Protein AF-A0A0K9XUJ5-F1 (afdb_monomer_lite)

Sequence (162 aa):
MYGLLGAYISYYYSEFWNKRKKIAFFIAVFLFVLYYVIDIKESFFVRNFVFTLTSVTILLFLPFLGSLKKNSSIFFKPITYLSLISYSLYLVNSILIKYIEEFINWDKIMAVAKINYSLNIKWTFALLFNFFLSWLLSIVVSILIYKYFEIPTTNYIRKKIV

pLDDT: mean 85.03, std 11.27, range [55.0, 97.69]

Foldseek 3Di:
DLVVVLVVCCVPVVVVLQVCLVVLLVVLVVLVVVLVVDPCDDDPVSVVVSVVSNSSSVSSNCSNVVPPDPDVDPVVVVVVLCVLLVVLLVVQLVVLVVVVVVVDPVVVVVVVCVVCVPPDVVVVVVVVVVVVVSNVVSSVRSVVCSVPPVVVVVVVVVVVVD

Radius of gyration: 21.24 Å; chains: 1; bounding box: 48×39×53 Å

Secondary structure (DSSP, 8-state):
-HHHHHHHHHHH-HHHHHHTHHHHHHHHHHHHHHHHHS---S-HHHHHHHHHHHHHHHHHHHHHHTTS---S-TTHHHHHHHHHHHHHHHHHHHHHHHHHHHHS-HHHHHHHHHH--S--HHHHHHHHHHHHHHHHHHHHHHHHHIIIIIHHHHHHHHHHH-

Structure (mmCIF, N/CA/C/O backbone):
data_AF-A0A0K9XUJ5-F1
#
_entry.id   AF-A0A0K9XUJ5-F1
#
loop_
_atom_site.group_PDB
_atom_site.id
_atom_site.type_symbol
_atom_site.label_atom_id
_atom_site.label_alt_id
_atom_site.label_comp_id
_atom_site.label_asym_id
_atom_site.label_entity_id
_atom_site.label_seq_id
_atom_site.pdbx_PDB_ins_code
_atom_site.Cartn_x
_atom_site.Cartn_y
_atom_site.Cartn_z
_atom_site.occupancy
_atom_site.B_iso_or_equiv
_atom_site.auth_seq_id
_atom_site.auth_comp_id
_atom_site.auth_asym_id
_atom_site.auth_atom_id
_atom_site.pdbx_PDB_model_num
ATOM 1 N N . MET A 1 1 ? 3.904 -6.087 11.749 1.00 61.88 1 MET A N 1
ATOM 2 C CA . MET A 1 1 ? 3.444 -6.136 13.162 1.00 61.88 1 MET A CA 1
ATOM 3 C C . MET A 1 1 ? 2.791 -4.838 13.636 1.00 61.88 1 MET A C 1
ATOM 5 O O . MET A 1 1 ? 1.819 -4.911 14.374 1.00 61.88 1 MET A O 1
ATOM 9 N N . TYR A 1 2 ? 3.239 -3.664 13.179 1.00 84.12 2 TYR A N 1
ATOM 10 C CA . TYR A 1 2 ? 2.649 -2.379 13.584 1.00 84.12 2 TYR A CA 1
ATOM 11 C C . TYR A 1 2 ? 1.152 -2.224 13.265 1.00 84.12 2 TYR A C 1
ATOM 13 O O . TYR A 1 2 ? 0.464 -1.511 13.979 1.00 84.12 2 TYR A O 1
ATOM 21 N N . GLY A 1 3 ? 0.611 -2.942 12.272 1.00 84.81 3 GLY A N 1
ATOM 22 C CA . GLY A 1 3 ? -0.835 -2.958 12.006 1.00 84.81 3 GLY A CA 1
ATOM 23 C C . GLY A 1 3 ? -1.683 -3.482 13.176 1.00 84.81 3 GLY A C 1
ATOM 24 O O . GLY A 1 3 ? -2.708 -2.884 13.486 1.00 84.81 3 GLY A O 1
ATOM 25 N N . LEU A 1 4 ? -1.234 -4.535 13.876 1.00 88.94 4 LEU A N 1
ATOM 26 C CA . LEU A 1 4 ? -1.924 -5.059 15.067 1.00 88.94 4 LEU A CA 1
ATOM 27 C C . LEU A 1 4 ? -1.902 -4.030 16.203 1.00 88.94 4 LEU A C 1
ATOM 29 O O . LEU A 1 4 ? -2.915 -3.794 16.854 1.00 88.94 4 LEU A O 1
ATOM 33 N N . LEU A 1 5 ? -0.752 -3.380 16.396 1.00 92.06 5 LEU A N 1
ATOM 34 C CA . LEU A 1 5 ? -0.594 -2.298 17.363 1.00 92.06 5 LEU A CA 1
ATOM 35 C C . LEU A 1 5 ? -1.514 -1.117 17.022 1.00 92.06 5 LEU A C 1
ATOM 37 O O . LEU A 1 5 ? -2.181 -0.587 17.903 1.00 92.06 5 LEU A O 1
ATOM 41 N N . GLY A 1 6 ? -1.612 -0.739 15.747 1.00 92.12 6 GLY A N 1
ATOM 42 C CA . GLY A 1 6 ? -2.549 0.284 15.285 1.00 92.12 6 GLY A CA 1
ATOM 43 C C . GLY A 1 6 ? -4.003 -0.086 15.566 1.00 92.12 6 GLY A C 1
ATOM 44 O O . GLY A 1 6 ? -4.742 0.736 16.100 1.00 92.12 6 GLY A O 1
ATOM 45 N N . ALA A 1 7 ? -4.396 -1.333 15.287 1.00 91.25 7 ALA A N 1
ATOM 46 C CA . ALA A 1 7 ? -5.731 -1.836 15.600 1.00 91.25 7 ALA A CA 1
ATOM 47 C C . ALA A 1 7 ? -6.019 -1.768 17.110 1.00 91.25 7 ALA A C 1
ATOM 49 O O . ALA A 1 7 ? -7.043 -1.215 17.508 1.00 91.25 7 ALA A O 1
ATOM 50 N N . TYR A 1 8 ? -5.081 -2.228 17.942 1.00 94.38 8 TYR A N 1
ATOM 51 C CA . TYR A 1 8 ? -5.170 -2.155 19.401 1.00 94.38 8 TYR A CA 1
ATOM 52 C C . TYR A 1 8 ? -5.359 -0.713 19.894 1.00 94.38 8 TYR A C 1
ATOM 54 O O . TYR A 1 8 ? -6.308 -0.432 20.626 1.00 94.38 8 TYR A O 1
ATOM 62 N N . ILE A 1 9 ? -4.516 0.227 19.447 1.00 94.44 9 ILE A N 1
ATOM 63 C CA . ILE A 1 9 ? -4.627 1.636 19.854 1.00 94.44 9 ILE A CA 1
ATOM 64 C C . ILE A 1 9 ? -5.946 2.238 19.362 1.00 94.44 9 ILE A C 1
ATOM 66 O O . ILE A 1 9 ? -6.609 2.944 20.116 1.00 94.44 9 ILE A O 1
ATOM 70 N N . SER A 1 10 ? -6.353 1.949 18.125 1.00 93.88 10 SER A N 1
ATOM 71 C CA . SER A 1 10 ? -7.603 2.473 17.568 1.00 93.88 10 SER A CA 1
ATOM 72 C C . SER A 1 10 ? -8.841 1.993 18.330 1.00 93.88 10 SER A C 1
ATOM 74 O O . SER A 1 10 ? -9.801 2.752 18.454 1.00 93.88 10 SER A O 1
ATOM 76 N N . TYR A 1 11 ? -8.802 0.766 18.861 1.00 94.44 11 TYR A N 1
ATOM 77 C CA . TYR A 1 11 ? -9.909 0.154 19.589 1.00 94.44 11 TYR A CA 1
ATOM 78 C C . TYR A 1 11 ? -9.975 0.642 21.041 1.00 94.44 11 TYR A C 1
ATOM 80 O O . TYR A 1 11 ? -11.010 1.147 21.466 1.00 94.44 11 TYR A O 1
ATOM 88 N N . TYR A 1 12 ? -8.871 0.549 21.791 1.00 96.62 12 TYR A N 1
ATOM 89 C CA . TYR A 1 12 ? -8.857 0.876 23.225 1.00 96.62 12 TYR A CA 1
ATOM 90 C C . TYR A 1 12 ? -8.627 2.364 23.526 1.00 96.62 12 TYR A C 1
ATOM 92 O O . TYR A 1 12 ? -9.073 2.855 24.557 1.00 96.62 12 TYR A O 1
ATOM 100 N N . TYR A 1 13 ? -7.959 3.099 22.633 1.00 94.94 13 TYR A N 1
ATOM 101 C CA . TYR A 1 13 ? -7.592 4.509 22.817 1.00 94.94 13 TYR A CA 1
ATOM 102 C C . TYR A 1 13 ? -8.101 5.374 21.655 1.00 94.94 13 TYR A C 1
ATOM 104 O O . TYR A 1 13 ? -7.378 6.203 21.090 1.00 94.94 13 TYR A O 1
ATOM 112 N N . SER A 1 14 ? -9.370 5.187 21.290 1.00 91.69 14 SER A N 1
ATOM 113 C CA . SER A 1 14 ? -10.002 5.830 20.131 1.00 91.69 14 SER A CA 1
ATOM 114 C C . SER A 1 14 ? -9.994 7.366 20.199 1.00 91.69 14 SER A C 1
ATOM 116 O O . SER A 1 14 ? -9.792 8.030 19.178 1.00 91.69 14 SER A O 1
ATOM 118 N N . GLU A 1 15 ? -10.139 7.959 21.389 1.00 93.38 15 GLU A N 1
ATOM 119 C CA . GLU A 1 15 ? -10.048 9.413 21.580 1.00 93.38 15 GLU A CA 1
ATOM 120 C C . GLU A 1 15 ? -8.651 9.947 21.249 1.00 93.38 15 GLU A C 1
ATOM 122 O O . GLU A 1 15 ? -8.508 10.914 20.497 1.00 93.38 15 GLU A O 1
ATOM 127 N N . PHE A 1 16 ? -7.606 9.287 21.759 1.00 93.81 16 PHE A N 1
ATOM 128 C CA . PHE A 1 16 ? -6.214 9.626 21.462 1.00 93.81 16 PHE A CA 1
ATOM 129 C C . PHE A 1 16 ? -5.925 9.496 19.962 1.00 93.81 16 PHE A C 1
ATOM 131 O O . PHE A 1 16 ? -5.361 10.413 19.353 1.00 93.81 16 PHE A O 1
ATOM 138 N N . TRP A 1 17 ? -6.366 8.385 19.367 1.00 94.31 17 TRP A N 1
ATOM 139 C CA . TRP A 1 17 ? -6.205 8.072 17.950 1.00 94.31 17 TRP A CA 1
ATOM 140 C C . TRP A 1 17 ? -6.824 9.156 17.058 1.00 94.31 17 TRP A C 1
ATOM 142 O O . TRP A 1 17 ? -6.171 9.695 16.162 1.00 94.31 17 TRP A O 1
ATOM 152 N N . ASN A 1 18 ? -8.059 9.561 17.358 1.00 92.31 18 ASN A N 1
ATOM 153 C CA . ASN A 1 18 ? -8.785 10.551 16.569 1.00 92.31 18 ASN A CA 1
ATOM 154 C C . ASN A 1 18 ? -8.312 11.989 16.810 1.00 92.31 18 ASN A C 1
ATOM 156 O O . ASN A 1 18 ? -8.240 12.771 15.858 1.00 92.31 18 ASN A O 1
ATOM 160 N N . LYS A 1 19 ? -7.955 12.355 18.048 1.00 95.38 19 LYS A N 1
ATOM 161 C CA . LYS A 1 19 ? -7.492 13.711 18.387 1.00 95.38 19 LYS A CA 1
ATOM 162 C C . LYS A 1 19 ? -6.174 14.051 17.692 1.00 95.38 19 LYS A C 1
ATOM 164 O O . LYS A 1 19 ? -5.984 15.182 17.251 1.00 95.38 19 LYS A O 1
ATOM 169 N N . ARG A 1 20 ? -5.269 13.075 17.553 1.00 94.38 20 ARG A N 1
ATOM 170 C CA . ARG A 1 20 ? -3.920 13.282 16.994 1.00 94.38 20 ARG A CA 1
ATOM 171 C C . ARG A 1 20 ? -3.799 12.987 15.501 1.00 94.38 20 ARG A C 1
ATOM 173 O O . ARG A 1 20 ? -2.709 13.126 14.957 1.00 94.38 20 ARG A O 1
ATOM 180 N N . LYS A 1 21 ? -4.892 12.656 14.809 1.00 94.50 21 LYS A N 1
ATOM 181 C CA . LYS A 1 21 ? -4.856 12.200 13.410 1.00 94.50 21 LYS A CA 1
ATOM 182 C C . LYS A 1 21 ? -4.140 13.135 12.432 1.00 94.50 21 LYS A C 1
ATOM 184 O O . LYS A 1 21 ? -3.405 12.665 11.576 1.00 94.50 21 LYS A O 1
ATOM 189 N N . LYS A 1 22 ? -4.313 14.456 12.570 1.00 95.38 22 LYS A N 1
ATOM 190 C CA . LYS A 1 22 ? -3.641 15.439 11.698 1.00 95.38 22 LYS A CA 1
ATOM 191 C C . LYS A 1 22 ? -2.140 15.513 11.981 1.00 95.38 22 LYS A C 1
ATOM 193 O O . LYS A 1 22 ? -1.349 15.536 11.050 1.00 95.38 22 LYS A O 1
ATOM 198 N N . ILE A 1 23 ? -1.760 15.515 13.259 1.00 96.69 23 ILE A N 1
ATOM 199 C CA . ILE A 1 23 ? -0.352 15.533 13.679 1.00 96.69 23 ILE A CA 1
ATOM 200 C C . ILE A 1 23 ? 0.341 14.257 13.193 1.00 96.69 23 ILE A C 1
ATOM 202 O O . ILE A 1 23 ? 1.391 14.336 12.566 1.00 96.69 23 ILE A O 1
ATOM 206 N N . ALA A 1 24 ? -0.284 13.096 13.413 1.00 96.00 24 ALA A N 1
ATOM 207 C CA . ALA A 1 24 ? 0.219 11.813 12.935 1.00 96.00 24 ALA A CA 1
ATOM 208 C C . ALA A 1 24 ? 0.397 11.807 11.408 1.00 96.00 24 ALA A C 1
ATOM 210 O O . ALA A 1 24 ? 1.444 11.389 10.930 1.00 96.00 24 ALA A O 1
ATOM 211 N N . PHE A 1 25 ? -0.558 12.366 10.655 1.00 96.94 25 PHE A N 1
ATOM 212 C CA . PHE A 1 25 ? -0.452 12.504 9.202 1.00 96.94 25 PHE A CA 1
ATOM 213 C C . PHE A 1 25 ? 0.749 13.354 8.765 1.00 96.94 25 PHE A C 1
ATOM 215 O O . PHE A 1 25 ? 1.513 12.918 7.912 1.00 96.94 25 PHE A O 1
ATOM 222 N N . PHE A 1 26 ? 0.958 14.537 9.351 1.00 97.69 26 PHE A N 1
ATOM 223 C CA . PHE A 1 26 ? 2.105 15.381 8.987 1.00 97.69 26 PHE A CA 1
ATOM 224 C C . PHE A 1 26 ? 3.443 14.726 9.331 1.00 97.69 26 PHE A C 1
ATOM 226 O O . PHE A 1 26 ? 4.371 14.788 8.528 1.00 97.69 26 PHE A O 1
ATOM 233 N N . ILE A 1 27 ? 3.532 14.048 10.480 1.00 97.44 27 ILE A N 1
ATOM 234 C CA . ILE A 1 27 ? 4.723 13.267 10.837 1.00 97.44 27 ILE A CA 1
ATOM 235 C C . ILE A 1 27 ? 4.922 12.132 9.827 1.00 97.44 27 ILE A C 1
ATOM 237 O O . ILE A 1 27 ? 6.037 11.930 9.361 1.00 97.44 27 ILE A O 1
ATOM 241 N N . ALA A 1 28 ? 3.861 11.424 9.437 1.00 96.62 28 ALA A N 1
ATOM 242 C CA . ALA A 1 28 ? 3.943 10.356 8.446 1.00 96.62 28 ALA A CA 1
ATOM 243 C C . ALA A 1 28 ? 4.446 10.874 7.090 1.00 96.62 28 ALA A C 1
ATOM 245 O O . ALA A 1 28 ? 5.346 10.279 6.507 1.00 96.62 28 ALA A O 1
ATOM 246 N N . VAL A 1 29 ? 3.926 12.011 6.612 1.00 96.69 29 VAL A N 1
ATOM 247 C CA . VAL A 1 29 ? 4.396 12.658 5.376 1.00 96.69 29 VAL A CA 1
ATOM 248 C C . VAL A 1 29 ? 5.865 13.059 5.495 1.00 96.69 29 VAL A C 1
ATOM 250 O O . VAL A 1 29 ? 6.638 12.791 4.581 1.00 96.69 29 VAL A O 1
ATOM 253 N N . PHE A 1 30 ? 6.274 13.644 6.622 1.00 96.12 30 PHE A N 1
ATOM 254 C CA . PHE A 1 30 ? 7.672 13.994 6.861 1.00 96.12 30 PHE A CA 1
ATOM 255 C C . PHE A 1 30 ? 8.587 12.761 6.818 1.00 96.12 30 PHE A C 1
ATOM 257 O O . PHE A 1 30 ? 9.578 12.768 6.094 1.00 96.12 30 PHE A O 1
ATOM 264 N N . LEU A 1 31 ? 8.235 11.683 7.528 1.00 94.12 31 LEU A N 1
ATOM 265 C CA . LEU A 1 31 ? 9.007 10.435 7.526 1.00 94.12 31 LEU A CA 1
ATOM 266 C C . LEU A 1 31 ? 9.023 9.768 6.144 1.00 94.12 31 LEU A C 1
ATOM 268 O O . LEU A 1 31 ? 10.031 9.180 5.761 1.00 94.12 31 LEU A O 1
ATOM 272 N N . PHE A 1 32 ? 7.929 9.875 5.387 1.00 93.69 32 PHE A N 1
ATOM 273 C CA . PHE A 1 32 ? 7.842 9.386 4.013 1.00 93.69 32 PHE A CA 1
ATOM 274 C C . PHE A 1 32 ? 8.784 10.151 3.079 1.00 93.69 32 PHE A C 1
ATOM 276 O O . PHE A 1 32 ? 9.523 9.530 2.328 1.00 93.69 32 PHE A O 1
ATOM 283 N N . VAL A 1 33 ? 8.816 11.485 3.148 1.00 92.81 33 VAL A N 1
ATOM 284 C CA . VAL A 1 33 ? 9.759 12.295 2.358 1.00 92.81 33 VAL A CA 1
ATOM 285 C C . VAL A 1 33 ? 11.199 12.007 2.782 1.00 92.81 33 VAL A C 1
ATOM 287 O O . VAL A 1 33 ? 12.056 11.780 1.933 1.00 92.81 33 VAL A O 1
ATOM 290 N N . LEU A 1 34 ? 11.459 11.941 4.088 1.00 88.88 34 LEU A N 1
ATOM 291 C CA . LEU A 1 34 ? 12.772 11.627 4.648 1.00 88.88 34 LEU A CA 1
ATOM 292 C C . LEU A 1 34 ? 13.292 10.264 4.170 1.00 88.88 34 LEU A C 1
ATOM 294 O O . LEU A 1 34 ? 14.473 10.150 3.860 1.00 88.88 34 LEU A O 1
ATOM 298 N N . TYR A 1 35 ? 12.419 9.264 4.026 1.00 87.00 35 TYR A N 1
ATOM 299 C CA . TYR A 1 35 ? 12.781 7.968 3.450 1.00 87.00 35 TYR A CA 1
ATOM 300 C C . TYR A 1 35 ? 13.372 8.079 2.031 1.00 87.00 35 TYR A C 1
ATOM 302 O O . TYR A 1 35 ? 14.310 7.351 1.723 1.00 87.00 35 TYR A O 1
ATOM 310 N N . TYR A 1 36 ? 12.876 8.998 1.195 1.00 84.88 36 TYR A N 1
ATOM 311 C CA . TYR A 1 36 ? 13.393 9.206 -0.167 1.00 84.88 36 TYR A CA 1
ATOM 312 C C . TYR A 1 36 ? 14.606 10.137 -0.242 1.00 84.88 36 TYR A C 1
ATOM 314 O O . TYR A 1 36 ? 15.342 10.094 -1.224 1.00 84.88 36 TYR A O 1
ATOM 322 N N . VAL A 1 37 ? 14.803 10.998 0.758 1.00 85.06 37 VAL A N 1
ATOM 323 C CA . VAL A 1 37 ? 15.927 11.949 0.796 1.00 85.06 37 VAL A CA 1
ATOM 324 C C . VAL A 1 37 ? 17.188 11.313 1.384 1.00 85.06 37 VAL A C 1
ATOM 326 O O . VAL A 1 37 ? 18.297 11.707 1.028 1.00 85.06 37 VAL A O 1
ATOM 329 N N . ILE A 1 38 ? 17.045 10.337 2.284 1.00 80.81 38 ILE A N 1
ATOM 330 C CA . ILE A 1 38 ? 18.195 9.631 2.848 1.00 80.81 38 ILE A CA 1
ATOM 331 C C . ILE A 1 38 ? 18.817 8.748 1.766 1.00 80.81 38 ILE A C 1
ATOM 333 O O . ILE A 1 38 ? 18.191 7.818 1.265 1.00 80.81 38 ILE A O 1
ATOM 337 N N . ASP A 1 39 ? 20.083 9.019 1.452 1.00 71.25 39 ASP A N 1
ATOM 338 C CA . ASP A 1 39 ? 20.898 8.148 0.613 1.00 71.25 39 ASP A CA 1
ATOM 339 C C . ASP A 1 39 ? 21.219 6.867 1.394 1.00 71.25 39 ASP A C 1
ATOM 341 O O . ASP A 1 39 ? 22.095 6.823 2.266 1.00 71.25 39 ASP A O 1
ATOM 345 N N . ILE A 1 40 ? 20.439 5.823 1.123 1.00 66.50 40 ILE A N 1
ATOM 346 C CA . ILE A 1 40 ? 20.564 4.500 1.731 1.00 66.50 40 ILE A CA 1
ATOM 347 C C . ILE A 1 40 ? 21.745 3.773 1.071 1.00 66.50 40 ILE A C 1
ATOM 349 O O . ILE A 1 40 ? 21.590 2.755 0.399 1.00 66.50 40 ILE A O 1
ATOM 353 N N . LYS A 1 41 ? 22.965 4.285 1.259 1.00 65.56 41 LYS A N 1
ATOM 354 C CA . LYS A 1 41 ? 24.170 3.504 0.959 1.00 65.56 41 LYS A CA 1
ATOM 355 C C . LYS A 1 41 ? 24.192 2.274 1.861 1.00 65.56 41 LYS A C 1
ATOM 357 O O . LYS A 1 41 ? 23.775 2.347 3.019 1.00 65.56 41 LYS A O 1
ATOM 362 N N . GLU A 1 42 ? 24.649 1.151 1.308 1.00 64.62 42 GLU A N 1
ATOM 363 C CA . GLU A 1 42 ? 24.469 -0.222 1.805 1.00 64.62 42 GLU A CA 1
ATOM 364 C C . GLU A 1 42 ? 25.123 -0.546 3.166 1.00 64.62 42 GLU A C 1
ATOM 366 O O . GLU A 1 42 ? 25.888 -1.496 3.304 1.00 64.62 42 GLU A O 1
ATOM 371 N N . SER A 1 43 ? 24.811 0.197 4.222 1.00 75.88 43 SER A N 1
ATOM 372 C CA . SER A 1 43 ? 25.142 -0.225 5.576 1.00 75.88 43 SER A CA 1
ATOM 373 C C . SER A 1 43 ? 24.037 -1.132 6.118 1.00 75.88 43 SER A C 1
ATOM 375 O O . SER A 1 43 ? 22.837 -0.875 5.966 1.00 75.88 43 SER A O 1
ATOM 377 N N . PHE A 1 44 ? 24.447 -2.206 6.790 1.00 72.44 44 PHE A N 1
ATOM 378 C CA . PHE A 1 44 ? 23.550 -3.130 7.486 1.00 72.44 44 PHE A CA 1
ATOM 379 C C . PHE A 1 44 ? 22.593 -2.399 8.447 1.00 72.44 44 PHE A C 1
ATOM 381 O O . PHE A 1 44 ? 21.420 -2.756 8.569 1.00 72.44 44 PHE A O 1
ATOM 388 N N . PHE A 1 45 ? 23.072 -1.328 9.083 1.00 68.62 45 PHE A N 1
ATOM 389 C CA . PHE A 1 45 ? 22.286 -0.499 9.992 1.00 68.62 45 PHE A CA 1
ATOM 390 C C . PHE A 1 45 ? 21.105 0.187 9.288 1.00 68.62 45 PHE A C 1
ATOM 392 O O . PHE A 1 45 ? 19.974 0.136 9.774 1.00 68.62 45 PHE A O 1
ATOM 399 N N . VAL A 1 46 ? 21.336 0.754 8.100 1.00 75.81 46 VAL A N 1
ATOM 400 C CA . VAL A 1 46 ? 20.286 1.443 7.341 1.00 75.81 46 VAL A CA 1
ATOM 401 C C . VAL A 1 46 ? 19.210 0.460 6.870 1.00 75.81 46 VAL A C 1
ATOM 403 O O . VAL A 1 46 ? 18.024 0.766 6.980 1.00 75.81 46 VAL A O 1
ATOM 406 N N . ARG A 1 47 ? 19.580 -0.759 6.448 1.00 74.25 47 ARG A N 1
ATOM 407 C CA . ARG A 1 47 ? 18.604 -1.793 6.046 1.00 74.25 47 ARG A CA 1
ATOM 408 C C . ARG A 1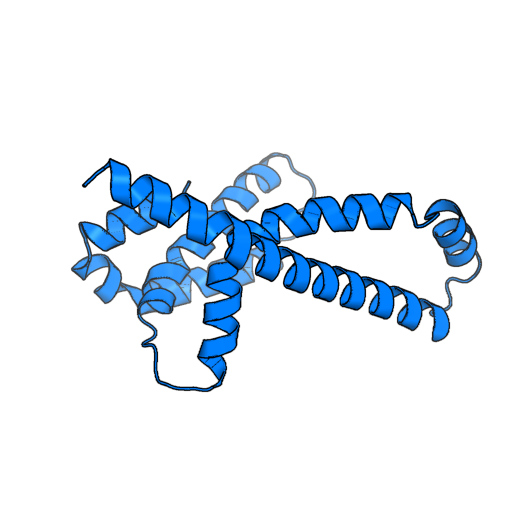 47 ? 17.622 -2.146 7.166 1.00 74.25 47 ARG A C 1
ATOM 410 O O . ARG A 1 47 ? 16.423 -2.220 6.919 1.00 74.25 47 ARG A O 1
ATOM 417 N N . ASN A 1 48 ? 18.106 -2.310 8.397 1.00 80.69 48 ASN A N 1
ATOM 418 C CA . ASN A 1 48 ? 17.248 -2.629 9.544 1.00 80.69 48 ASN A CA 1
ATOM 419 C C . ASN A 1 48 ? 16.343 -1.452 9.943 1.00 80.69 48 ASN A C 1
ATOM 421 O O . ASN A 1 48 ? 15.174 -1.640 10.297 1.00 80.69 48 ASN A O 1
ATOM 425 N N . PHE A 1 49 ? 16.857 -0.224 9.849 1.00 84.25 49 PHE A N 1
ATOM 426 C CA . PHE A 1 49 ? 16.091 0.963 10.214 1.00 84.25 49 PHE A CA 1
ATOM 427 C C . PHE A 1 49 ? 14.988 1.285 9.199 1.00 84.25 49 PHE A C 1
ATOM 429 O O . PHE A 1 49 ? 13.894 1.683 9.590 1.00 84.25 49 PHE A O 1
ATOM 436 N N . VAL A 1 50 ? 15.223 1.040 7.908 1.00 85.62 50 VAL A N 1
ATOM 437 C CA . VAL A 1 50 ? 14.258 1.300 6.828 1.00 85.62 50 VAL A CA 1
ATOM 438 C C . VAL A 1 50 ? 12.950 0.523 7.010 1.00 85.62 50 VAL A C 1
ATOM 440 O O . VAL A 1 50 ? 11.870 1.097 6.854 1.00 85.62 50 VAL A O 1
ATOM 443 N N . PHE A 1 51 ? 13.002 -0.758 7.385 1.00 83.62 51 PHE A N 1
ATOM 444 C CA . PHE A 1 51 ? 11.783 -1.552 7.609 1.00 83.62 51 PHE A CA 1
ATOM 445 C C . PHE A 1 51 ? 10.963 -1.045 8.801 1.00 83.62 51 PHE A C 1
ATOM 447 O O . PHE A 1 51 ? 9.729 -1.019 8.766 1.00 83.62 51 PHE A O 1
ATOM 454 N N . THR A 1 52 ? 11.650 -0.598 9.849 1.00 89.38 52 THR A N 1
ATOM 455 C CA . THR A 1 52 ? 11.014 0.007 11.022 1.00 89.38 52 THR A CA 1
ATOM 456 C C . THR A 1 52 ? 10.395 1.354 10.662 1.00 89.38 52 THR A C 1
ATOM 458 O O . THR A 1 52 ? 9.221 1.587 10.944 1.00 89.38 52 THR A O 1
ATOM 461 N N . LEU A 1 53 ? 11.155 2.210 9.973 1.00 89.88 53 LEU A N 1
ATOM 462 C CA . LEU A 1 53 ? 10.724 3.530 9.528 1.00 89.88 53 LEU A CA 1
ATOM 463 C C . LEU A 1 53 ? 9.479 3.430 8.646 1.00 89.88 53 LEU A C 1
ATOM 465 O O . LEU A 1 53 ? 8.472 4.060 8.945 1.00 89.88 53 LEU A O 1
ATOM 469 N N . THR A 1 54 ? 9.508 2.590 7.611 1.00 89.75 54 THR A N 1
ATOM 470 C CA . THR A 1 54 ? 8.359 2.372 6.716 1.00 89.75 54 THR A CA 1
ATOM 471 C C . THR A 1 54 ? 7.130 1.880 7.479 1.00 89.75 54 THR A C 1
ATOM 473 O O . THR A 1 54 ? 6.031 2.396 7.277 1.00 89.75 54 THR A O 1
ATOM 476 N N . SER A 1 55 ? 7.302 0.952 8.420 1.00 91.75 55 SER A N 1
ATOM 477 C CA . SER A 1 55 ? 6.189 0.447 9.226 1.00 91.75 55 SER A CA 1
ATOM 478 C C . SER A 1 55 ? 5.588 1.501 10.166 1.00 91.75 55 SER A C 1
ATOM 480 O O . SER A 1 55 ? 4.365 1.568 10.304 1.00 91.75 55 SER A O 1
ATOM 482 N N . VAL A 1 56 ? 6.422 2.333 10.799 1.00 94.06 56 VAL A N 1
ATOM 483 C CA . VAL A 1 56 ? 5.983 3.447 11.659 1.00 94.06 56 VAL A CA 1
ATOM 484 C C . VAL A 1 56 ? 5.294 4.527 10.830 1.00 94.06 56 VAL A C 1
ATOM 486 O O . VAL A 1 56 ? 4.231 5.009 11.216 1.00 94.06 56 VAL A O 1
ATOM 489 N N . THR A 1 57 ? 5.843 4.858 9.664 1.00 94.69 57 THR A N 1
ATOM 490 C CA . THR A 1 57 ? 5.232 5.783 8.707 1.00 94.69 57 THR A CA 1
ATOM 491 C C . THR A 1 57 ? 3.825 5.323 8.328 1.00 94.69 57 THR A C 1
ATOM 493 O O . THR A 1 57 ? 2.878 6.101 8.432 1.00 94.69 57 THR A O 1
ATOM 496 N N . ILE A 1 58 ? 3.649 4.043 7.975 1.00 93.62 58 ILE A N 1
ATOM 497 C CA . ILE A 1 58 ? 2.329 3.475 7.661 1.00 93.62 58 ILE A CA 1
ATOM 498 C C . ILE A 1 58 ? 1.393 3.557 8.873 1.00 93.62 58 ILE A C 1
ATOM 500 O O . ILE A 1 58 ? 0.260 4.009 8.727 1.00 93.62 58 ILE A O 1
ATOM 504 N N . LEU A 1 59 ? 1.852 3.179 10.072 1.00 95.19 59 LEU A N 1
ATOM 505 C CA . LEU A 1 59 ? 1.060 3.264 11.306 1.00 95.19 59 LEU A CA 1
ATOM 506 C C . LEU A 1 59 ? 0.527 4.683 11.555 1.00 95.19 59 LEU A C 1
ATOM 508 O O . LEU A 1 59 ? -0.632 4.842 11.927 1.00 95.19 59 LEU A O 1
ATOM 512 N N . LEU A 1 60 ? 1.355 5.707 11.336 1.00 95.75 60 LEU A N 1
ATOM 513 C CA . LEU A 1 60 ? 0.999 7.111 11.550 1.00 95.75 60 LEU A CA 1
ATOM 514 C C . LEU A 1 60 ? 0.037 7.667 10.488 1.00 95.75 60 LEU A C 1
ATOM 516 O O . LEU A 1 60 ? -0.694 8.617 10.773 1.00 95.75 60 LEU A O 1
ATOM 520 N N . PHE A 1 61 ? -0.027 7.064 9.298 1.00 95.50 61 PHE A N 1
ATOM 521 C CA . PHE A 1 61 ? -1.050 7.391 8.301 1.00 95.50 61 PHE A CA 1
ATOM 522 C C . PHE A 1 61 ? -2.448 6.880 8.691 1.00 95.50 61 PHE A C 1
ATOM 524 O O . PHE A 1 61 ? -3.452 7.525 8.366 1.00 95.50 61 PHE A O 1
ATOM 531 N N . LEU A 1 62 ? -2.535 5.747 9.401 1.00 93.50 62 LEU A N 1
ATOM 532 C CA . LEU A 1 62 ? -3.802 5.053 9.678 1.00 93.50 62 LEU A CA 1
ATOM 533 C C . LEU A 1 62 ? -4.879 5.908 10.380 1.00 93.50 62 LEU A C 1
ATOM 535 O O . LEU A 1 62 ? -6.028 5.840 9.940 1.00 93.50 62 LEU A O 1
ATOM 539 N N . PRO A 1 63 ? -4.588 6.732 11.410 1.00 93.25 63 PRO A N 1
ATOM 540 C CA . PRO A 1 63 ? -5.622 7.514 12.089 1.00 93.25 63 PRO A CA 1
ATOM 541 C C . PRO A 1 63 ? -6.326 8.521 11.181 1.00 93.25 63 PRO A C 1
ATOM 543 O O . PRO A 1 63 ? -7.528 8.756 11.310 1.00 93.25 63 PRO A O 1
ATOM 546 N N . PHE A 1 64 ? -5.586 9.131 10.252 1.00 94.19 64 PHE A N 1
ATOM 547 C CA . PHE A 1 64 ? -6.157 10.090 9.315 1.00 94.19 64 PHE A CA 1
ATOM 548 C C . PHE A 1 64 ? -6.939 9.380 8.214 1.00 94.19 64 PHE A C 1
ATOM 550 O O . PHE A 1 64 ? -8.122 9.679 8.031 1.00 94.19 64 PHE A O 1
ATOM 557 N N . LEU A 1 65 ? -6.309 8.408 7.544 1.00 89.75 65 LEU A N 1
ATOM 558 C CA . LEU A 1 65 ? -6.907 7.675 6.427 1.00 89.75 65 LEU A CA 1
ATOM 559 C C . LEU A 1 65 ? -8.154 6.894 6.854 1.00 89.75 65 LEU A C 1
ATOM 561 O O . LEU A 1 65 ? -9.160 6.925 6.152 1.00 89.75 65 LEU A O 1
ATOM 565 N N . GLY A 1 66 ? -8.134 6.269 8.034 1.00 87.19 66 GLY A N 1
ATOM 566 C CA . GLY A 1 66 ? -9.293 5.563 8.586 1.00 87.19 66 GLY A CA 1
ATOM 567 C C . GLY A 1 66 ? -10.460 6.484 8.958 1.00 87.19 66 GLY A C 1
ATOM 568 O O . GLY A 1 66 ? -11.600 6.034 9.016 1.00 87.19 66 GLY A O 1
ATOM 569 N N . SER A 1 67 ? -10.203 7.780 9.172 1.00 87.69 67 SER A N 1
ATOM 570 C CA . SER A 1 67 ? -11.250 8.773 9.447 1.00 87.69 67 SER A CA 1
ATOM 571 C C . SER A 1 67 ? -11.882 9.376 8.188 1.00 87.69 67 SER A C 1
ATOM 573 O O . SER A 1 67 ? -12.851 10.135 8.297 1.00 87.69 67 SER A O 1
ATOM 575 N N . LEU A 1 68 ? -11.349 9.067 6.999 1.00 85.00 68 LEU A N 1
ATOM 576 C CA . LEU A 1 68 ? -11.937 9.494 5.734 1.00 85.00 68 LEU A CA 1
ATOM 577 C C . LEU A 1 68 ? -13.290 8.796 5.570 1.00 85.00 68 LEU A C 1
ATOM 579 O O . LEU A 1 68 ? -13.378 7.580 5.411 1.00 85.00 68 LEU A O 1
ATOM 583 N N . LYS A 1 69 ? -14.370 9.578 5.651 1.00 70.31 69 LYS A N 1
ATOM 584 C CA . LYS A 1 69 ? -15.728 9.056 5.493 1.00 70.31 69 LYS A CA 1
ATOM 585 C C . LYS A 1 69 ? -15.890 8.460 4.094 1.00 70.31 69 LYS A C 1
ATOM 587 O O . LYS A 1 69 ? -15.456 9.063 3.112 1.00 70.31 69 LYS A O 1
ATOM 592 N N . LYS A 1 70 ? -16.604 7.331 4.009 1.00 63.41 70 LYS A N 1
ATOM 593 C CA . LYS A 1 70 ? -17.205 6.826 2.765 1.00 63.41 70 LYS A CA 1
ATOM 594 C C . LYS A 1 70 ? -18.264 7.823 2.289 1.00 63.41 70 LYS A C 1
ATOM 596 O O . LYS A 1 70 ? -19.458 7.580 2.424 1.00 63.41 70 LYS A O 1
ATOM 601 N N . ASN A 1 71 ? -17.851 8.969 1.761 1.00 61.00 71 ASN A N 1
ATOM 602 C CA . ASN A 1 71 ? -18.750 9.713 0.898 1.00 61.00 71 ASN A CA 1
ATOM 603 C C . ASN A 1 71 ? -18.994 8.849 -0.340 1.00 61.00 71 ASN A C 1
ATOM 605 O O . ASN A 1 71 ? -18.095 8.142 -0.796 1.00 61.00 71 ASN A O 1
ATOM 609 N N . SER A 1 72 ? -20.206 8.907 -0.884 1.00 59.91 72 SER A N 1
ATOM 610 C CA . SER A 1 72 ? -20.676 8.181 -2.074 1.00 59.91 72 SER A CA 1
ATOM 611 C C . SER A 1 72 ? -19.931 8.542 -3.372 1.00 59.91 72 SER A C 1
ATOM 613 O O . SER A 1 72 ? -20.443 8.320 -4.469 1.00 59.91 72 SER A O 1
ATOM 615 N N . SER A 1 73 ? -18.723 9.102 -3.274 1.00 67.50 73 SER A N 1
ATOM 616 C CA . SER A 1 73 ? -17.945 9.533 -4.421 1.00 67.50 73 SER A CA 1
ATOM 617 C C . SER A 1 73 ? -17.486 8.323 -5.232 1.00 67.50 73 SER A C 1
ATOM 619 O O . SER A 1 73 ? -17.088 7.278 -4.705 1.00 67.50 73 SER A O 1
ATOM 621 N N . ILE A 1 74 ? -17.535 8.486 -6.551 1.00 77.62 74 ILE A N 1
ATOM 622 C CA . ILE A 1 74 ? -17.148 7.465 -7.524 1.00 77.62 74 ILE A CA 1
ATOM 623 C C . ILE A 1 74 ? -15.688 7.009 -7.328 1.00 77.62 74 ILE A C 1
ATOM 625 O O . ILE A 1 74 ? -15.353 5.873 -7.650 1.00 77.62 74 ILE A O 1
ATOM 629 N N . PHE A 1 75 ? -14.850 7.857 -6.718 1.00 80.12 75 PHE A N 1
ATOM 630 C CA . PHE A 1 75 ? -13.429 7.613 -6.468 1.00 80.12 75 PHE A CA 1
ATOM 631 C C . PHE A 1 75 ? -13.157 6.622 -5.328 1.00 80.12 75 PHE A C 1
ATOM 633 O O . PHE A 1 75 ? -12.156 5.912 -5.369 1.00 80.12 75 PHE A O 1
ATOM 640 N N . PHE A 1 76 ? -14.041 6.513 -4.327 1.00 82.50 76 PHE A N 1
ATOM 641 C CA . PHE A 1 76 ? -13.838 5.560 -3.226 1.00 82.50 76 PHE A CA 1
ATOM 642 C C . PHE A 1 76 ? -14.185 4.120 -3.608 1.00 82.50 76 PHE A C 1
ATOM 644 O O . PHE A 1 76 ? -13.700 3.189 -2.962 1.00 82.50 76 PHE A O 1
ATOM 651 N N . LYS A 1 77 ? -15.002 3.911 -4.651 1.00 85.19 77 LYS A N 1
ATOM 652 C CA . LYS A 1 77 ? -15.405 2.566 -5.087 1.00 85.19 77 LYS A CA 1
ATOM 653 C C . LYS A 1 77 ? -14.197 1.728 -5.538 1.00 85.19 77 LYS A C 1
ATOM 655 O O . LYS A 1 77 ? -14.006 0.672 -4.937 1.00 85.19 77 LYS A O 1
ATOM 660 N N . PRO A 1 78 ? -13.343 2.174 -6.486 1.00 88.00 78 PRO A N 1
ATOM 661 C CA . PRO A 1 78 ? -12.148 1.420 -6.874 1.00 88.00 78 PRO A CA 1
ATOM 662 C C . PRO A 1 78 ? -11.211 1.137 -5.698 1.00 88.00 78 PRO A C 1
ATOM 664 O O . PRO A 1 78 ? -10.750 0.012 -5.547 1.00 88.00 78 PRO A O 1
ATOM 667 N N . ILE A 1 79 ? -10.992 2.128 -4.826 1.00 87.12 79 ILE A N 1
ATOM 668 C CA . ILE A 1 79 ? -10.131 1.986 -3.641 1.00 87.12 79 ILE A CA 1
ATOM 669 C C . ILE A 1 79 ? -10.684 0.910 -2.700 1.00 87.12 79 ILE A C 1
ATOM 671 O O . ILE A 1 79 ? -9.940 0.059 -2.220 1.00 87.12 79 ILE A O 1
ATOM 675 N N . THR A 1 80 ? -11.999 0.909 -2.467 1.00 87.38 80 THR A N 1
ATOM 676 C CA . THR A 1 80 ? -12.661 -0.094 -1.621 1.00 87.38 80 THR A CA 1
ATOM 677 C C . THR A 1 80 ? -12.558 -1.485 -2.240 1.00 87.38 80 THR A C 1
ATOM 679 O O . THR A 1 80 ? -12.224 -2.433 -1.539 1.00 87.38 80 THR A O 1
ATOM 682 N N . TYR A 1 81 ? -12.800 -1.618 -3.547 1.00 89.50 81 TYR A N 1
ATOM 683 C CA . TYR A 1 81 ? -12.668 -2.901 -4.237 1.00 89.50 81 TYR A CA 1
ATOM 684 C C . TYR A 1 81 ? -11.233 -3.431 -4.198 1.00 89.50 81 TYR A C 1
ATOM 686 O O . TYR A 1 81 ? -11.040 -4.588 -3.835 1.00 89.50 81 TYR A O 1
ATOM 694 N N . LEU A 1 82 ? -10.234 -2.590 -4.487 1.00 91.56 82 LEU A N 1
ATOM 695 C CA . LEU A 1 82 ? -8.818 -2.954 -4.377 1.00 91.56 82 LEU A CA 1
ATOM 696 C C . LEU A 1 82 ? -8.446 -3.357 -2.948 1.00 91.56 82 LEU A C 1
ATOM 698 O O . LEU A 1 82 ? -7.725 -4.330 -2.758 1.00 91.56 82 LEU A O 1
ATOM 702 N N . SER A 1 83 ? -8.970 -2.655 -1.940 1.00 89.25 83 SER A N 1
ATOM 703 C CA . SER A 1 83 ? -8.755 -3.006 -0.535 1.00 89.25 83 SER A CA 1
ATOM 704 C C . SER A 1 83 ? -9.344 -4.374 -0.185 1.00 89.25 83 SER A C 1
ATOM 706 O O . SER A 1 83 ? -8.672 -5.146 0.495 1.00 89.25 83 SER A O 1
ATOM 708 N N . LEU A 1 84 ? -10.545 -4.703 -0.672 1.00 91.38 84 LEU A N 1
ATOM 709 C CA . LEU A 1 84 ? -11.184 -6.001 -0.431 1.00 91.38 84 LEU A CA 1
ATOM 710 C C . LEU A 1 84 ? -10.401 -7.154 -1.063 1.00 91.38 84 LEU A C 1
ATOM 712 O O . LEU A 1 84 ? -10.190 -8.165 -0.409 1.00 91.38 84 LEU A O 1
ATOM 716 N N . ILE A 1 85 ? -9.930 -6.990 -2.302 1.00 95.19 85 ILE A N 1
ATOM 717 C CA . ILE A 1 85 ? -9.174 -8.044 -2.993 1.00 95.19 85 ILE A CA 1
ATOM 718 C C . ILE A 1 85 ? -7.681 -8.039 -2.651 1.00 95.19 85 ILE A C 1
ATOM 720 O O . ILE A 1 85 ? -6.955 -8.882 -3.164 1.00 95.19 85 ILE A O 1
ATOM 724 N N . SER A 1 86 ? -7.198 -7.103 -1.826 1.00 92.75 86 SER A N 1
ATOM 725 C CA . SER A 1 86 ? -5.761 -6.859 -1.612 1.00 92.75 86 SER A CA 1
ATOM 726 C C . SER A 1 86 ? -4.991 -8.085 -1.119 1.00 92.75 86 SER A C 1
ATOM 728 O O . SER A 1 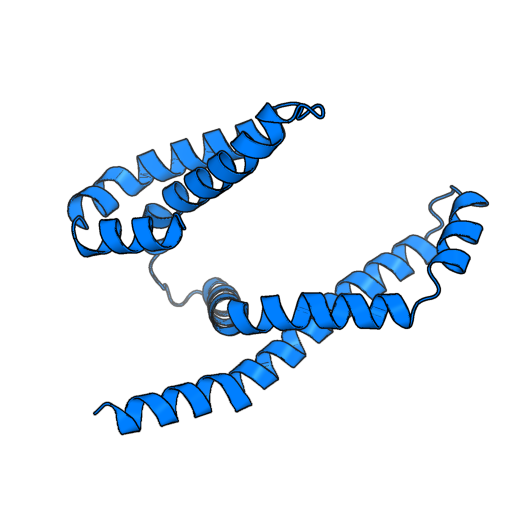86 ? -3.859 -8.306 -1.545 1.00 92.75 86 SER A O 1
ATOM 730 N N . TYR A 1 87 ? -5.614 -8.913 -0.278 1.00 91.12 87 TYR A N 1
ATOM 731 C CA . TYR A 1 87 ? -5.023 -10.165 0.188 1.00 91.12 87 TYR A CA 1
ATOM 732 C C . TYR A 1 87 ? -4.825 -11.156 -0.966 1.00 91.12 87 TYR A C 1
ATOM 734 O O . TYR A 1 87 ? -3.709 -11.604 -1.231 1.00 91.12 87 TYR A O 1
ATOM 742 N N . SER A 1 88 ? -5.900 -11.426 -1.709 1.00 94.00 88 SER A N 1
ATOM 743 C CA . SER A 1 88 ? -5.864 -12.264 -2.908 1.00 94.00 88 SER A CA 1
ATOM 744 C C . SER A 1 88 ? -4.922 -11.691 -3.982 1.00 94.00 88 SER A C 1
ATOM 746 O O . SER A 1 88 ? -4.264 -12.444 -4.691 1.00 94.00 88 SER A O 1
ATOM 748 N N . LEU A 1 89 ? -4.817 -10.365 -4.096 1.00 94.94 89 LEU A N 1
ATOM 749 C CA . LEU A 1 89 ? -3.919 -9.661 -5.018 1.00 94.94 89 LEU A CA 1
ATOM 750 C C . LEU A 1 89 ? -2.456 -9.868 -4.673 1.00 94.94 89 LEU A C 1
ATOM 752 O O . LEU A 1 89 ? -1.673 -10.201 -5.556 1.00 94.94 89 LEU A O 1
ATOM 756 N N . TYR A 1 90 ? -2.097 -9.724 -3.402 1.00 91.50 90 TYR A N 1
ATOM 757 C CA . TYR A 1 90 ? -0.740 -9.976 -2.941 1.00 91.50 90 TYR A CA 1
ATOM 758 C C . TYR A 1 90 ? -0.291 -11.409 -3.260 1.00 91.50 90 TYR A C 1
ATOM 760 O O . TYR A 1 90 ? 0.783 -11.600 -3.826 1.00 91.50 90 TYR A O 1
ATOM 768 N N . LEU A 1 91 ? -1.139 -12.403 -2.965 1.00 90.50 91 LEU A N 1
ATOM 769 C CA . LEU A 1 91 ? -0.820 -13.811 -3.205 1.00 90.50 91 LEU A CA 1
ATOM 770 C C . LEU A 1 91 ? -0.668 -14.120 -4.703 1.00 90.50 91 LEU A C 1
ATOM 772 O O . LEU A 1 91 ? 0.302 -14.745 -5.123 1.00 90.50 91 LEU A O 1
ATOM 776 N N . VAL A 1 92 ? -1.628 -13.671 -5.512 1.00 93.38 92 VAL A N 1
ATOM 777 C CA . VAL A 1 92 ? -1.667 -13.943 -6.954 1.00 93.38 92 VAL A CA 1
ATOM 778 C C . VAL A 1 92 ? -0.533 -13.245 -7.687 1.00 93.38 92 VAL A C 1
ATOM 780 O O . VAL A 1 92 ? 0.083 -13.850 -8.561 1.00 93.38 92 VAL A O 1
ATOM 783 N N . ASN A 1 93 ? -0.243 -11.991 -7.339 1.00 91.12 93 ASN A N 1
ATOM 784 C CA . ASN A 1 93 ? 0.709 -11.176 -8.079 1.00 91.12 93 ASN A CA 1
ATOM 785 C C . ASN A 1 93 ? 2.110 -11.798 -8.093 1.00 91.12 93 ASN A C 1
ATOM 787 O O . ASN A 1 93 ? 2.716 -11.910 -9.153 1.00 91.12 93 ASN A O 1
ATOM 791 N N . SER A 1 94 ? 2.606 -12.272 -6.947 1.00 86.69 94 SER A N 1
ATOM 792 C CA . SER A 1 94 ? 3.920 -12.926 -6.878 1.00 86.69 94 SER A CA 1
ATOM 793 C C . SER A 1 94 ? 3.984 -14.218 -7.697 1.00 86.69 94 SER A C 1
ATOM 795 O O . SER A 1 94 ? 5.007 -14.501 -8.315 1.00 86.69 94 SER A O 1
ATOM 797 N N . ILE A 1 95 ? 2.895 -14.989 -7.729 1.00 89.31 95 ILE A N 1
ATOM 798 C CA . ILE A 1 95 ? 2.821 -16.250 -8.476 1.00 89.31 95 ILE A CA 1
ATOM 799 C C . ILE A 1 95 ? 2.756 -15.978 -9.983 1.00 89.31 95 ILE A C 1
ATOM 801 O O . ILE A 1 95 ? 3.505 -16.578 -10.750 1.00 89.31 95 ILE A O 1
ATOM 805 N N . LEU A 1 96 ? 1.893 -15.054 -10.414 1.00 87.44 96 LEU A N 1
ATOM 806 C CA . LEU A 1 96 ? 1.751 -14.695 -11.823 1.00 87.44 96 LEU A CA 1
ATOM 807 C C . LEU A 1 96 ? 3.028 -14.087 -12.389 1.00 87.44 96 LEU A C 1
ATOM 809 O O . LEU A 1 96 ? 3.429 -14.481 -13.478 1.00 87.44 96 LEU A O 1
ATOM 813 N N . ILE A 1 97 ? 3.678 -13.173 -11.661 1.00 84.25 97 ILE A N 1
ATOM 814 C CA . ILE A 1 97 ? 4.951 -12.589 -12.100 1.00 84.25 97 ILE A CA 1
ATOM 815 C C . ILE A 1 97 ? 5.985 -13.694 -12.304 1.00 84.25 97 ILE A C 1
ATOM 817 O O . ILE A 1 97 ? 6.576 -13.755 -13.375 1.00 84.25 97 ILE A O 1
ATOM 821 N N . LYS A 1 98 ? 6.126 -14.619 -11.347 1.00 85.56 98 LYS A N 1
ATOM 822 C CA . LYS A 1 98 ? 7.053 -15.748 -11.474 1.00 85.56 98 LYS A CA 1
ATOM 823 C C . LYS A 1 98 ? 6.783 -16.583 -12.731 1.00 85.56 98 LYS A C 1
ATOM 825 O O . LYS A 1 98 ? 7.706 -16.862 -13.486 1.00 85.56 98 LYS A O 1
ATOM 830 N N . TYR A 1 99 ? 5.531 -16.964 -12.982 1.00 86.06 99 TYR A N 1
ATOM 831 C CA . TYR A 1 99 ? 5.205 -17.748 -14.177 1.00 86.06 99 TYR A CA 1
ATOM 832 C C . TYR A 1 99 ? 5.440 -16.961 -15.466 1.00 86.06 99 TYR A C 1
ATOM 834 O O . TYR A 1 99 ? 6.003 -17.499 -16.413 1.00 86.06 99 TYR A O 1
ATOM 842 N N . ILE A 1 100 ? 5.051 -15.685 -15.512 1.00 81.75 100 ILE A N 1
ATOM 843 C CA . ILE A 1 100 ? 5.314 -14.811 -16.662 1.00 81.75 100 ILE A CA 1
ATOM 844 C C . ILE A 1 100 ? 6.822 -14.727 -16.926 1.00 81.75 100 ILE A C 1
ATOM 846 O O . ILE A 1 100 ? 7.242 -14.812 -18.076 1.00 81.75 100 ILE A O 1
ATOM 850 N N . GLU A 1 101 ? 7.637 -14.605 -15.879 1.00 77.69 101 GLU A N 1
ATOM 851 C CA . GLU A 1 101 ? 9.093 -14.588 -15.997 1.00 77.69 101 GLU A CA 1
ATOM 852 C C . GLU A 1 101 ? 9.669 -15.913 -16.509 1.00 77.69 101 GLU A C 1
ATOM 854 O O . GLU A 1 101 ? 10.624 -15.878 -17.274 1.00 77.69 101 GLU A O 1
ATOM 859 N N . GLU A 1 102 ? 9.088 -17.061 -16.159 1.00 82.06 102 GLU A N 1
ATOM 860 C CA . GLU A 1 102 ? 9.493 -18.369 -16.699 1.00 82.06 102 GLU A CA 1
ATOM 861 C C . GLU A 1 102 ? 9.109 -18.536 -18.182 1.00 82.06 102 GLU A C 1
ATOM 863 O O . GLU A 1 102 ? 9.857 -19.135 -18.957 1.00 82.06 102 GLU A O 1
ATOM 868 N N . PHE A 1 103 ? 7.967 -17.985 -18.609 1.00 77.69 103 PHE A N 1
ATOM 869 C CA . PHE A 1 103 ? 7.544 -18.005 -20.017 1.00 77.69 103 PHE A CA 1
ATOM 870 C C . PHE A 1 103 ? 8.333 -17.025 -20.895 1.00 77.69 103 PHE A C 1
ATOM 872 O O . PHE A 1 103 ? 8.430 -17.216 -22.112 1.00 77.69 103 PHE A O 1
ATOM 879 N N . ILE A 1 104 ? 8.895 -15.972 -20.303 1.00 76.62 104 ILE A N 1
ATOM 880 C CA . ILE A 1 104 ? 9.679 -14.960 -21.002 1.00 76.62 104 ILE A CA 1
ATOM 881 C C . ILE A 1 104 ? 11.166 -15.316 -20.914 1.00 76.62 104 ILE A C 1
ATOM 883 O O . ILE A 1 104 ? 11.768 -15.336 -19.849 1.00 76.62 104 ILE A O 1
ATOM 887 N N . ASN A 1 105 ? 11.815 -15.521 -22.061 1.00 74.62 105 ASN A N 1
ATOM 888 C CA . ASN A 1 105 ? 13.264 -15.717 -22.091 1.00 74.62 105 ASN A CA 1
ATOM 889 C C . ASN A 1 105 ? 13.997 -14.376 -21.879 1.00 74.62 105 ASN A C 1
ATOM 891 O O . ASN A 1 105 ? 14.337 -13.672 -22.836 1.00 74.62 105 ASN A O 1
ATOM 895 N N . TRP A 1 106 ? 14.220 -14.017 -20.614 1.00 71.00 106 TRP A N 1
ATOM 896 C CA . TRP A 1 106 ? 14.894 -12.779 -20.219 1.00 71.00 106 TRP A CA 1
ATOM 897 C C . TRP A 1 106 ? 16.335 -12.684 -20.714 1.00 71.00 106 TRP A C 1
ATOM 899 O O . TRP A 1 106 ? 16.792 -11.579 -20.999 1.00 71.00 106 TRP A O 1
ATOM 909 N N . ASP A 1 107 ? 17.027 -13.809 -20.905 1.00 72.25 107 ASP A N 1
ATOM 910 C CA . ASP A 1 107 ? 18.398 -13.821 -21.426 1.00 72.25 107 ASP A CA 1
ATOM 911 C C . ASP A 1 107 ? 18.455 -13.292 -22.859 1.00 72.25 107 ASP A C 1
ATOM 913 O O . ASP A 1 107 ? 19.302 -12.459 -23.190 1.00 72.25 107 ASP A O 1
ATOM 917 N N . LYS A 1 108 ? 17.494 -13.686 -23.705 1.00 68.75 108 LYS A N 1
ATOM 918 C CA . LYS A 1 108 ? 17.348 -13.123 -25.055 1.00 68.75 108 LYS A CA 1
ATOM 919 C C . LYS A 1 108 ? 17.009 -11.634 -25.016 1.00 68.75 108 LYS A C 1
ATOM 921 O O . LYS A 1 108 ? 17.530 -10.874 -25.829 1.00 68.75 108 LYS A O 1
ATOM 926 N N . ILE A 1 109 ? 16.175 -11.204 -24.069 1.00 66.75 109 ILE A N 1
ATOM 927 C CA . ILE A 1 109 ? 15.793 -9.792 -23.914 1.00 66.75 109 ILE A CA 1
ATOM 928 C C . ILE A 1 109 ? 16.994 -8.949 -23.474 1.00 66.75 109 ILE A C 1
ATOM 930 O O . ILE A 1 109 ? 17.273 -7.915 -24.079 1.00 66.75 109 ILE A O 1
ATOM 934 N N . MET A 1 110 ? 17.746 -9.399 -22.469 1.00 66.00 110 MET A N 1
ATOM 935 C CA . MET A 1 110 ? 18.921 -8.696 -21.954 1.00 66.00 110 MET A CA 1
ATOM 936 C C . MET A 1 110 ? 20.082 -8.681 -22.950 1.00 66.00 110 MET A C 1
ATOM 938 O O . MET A 1 110 ? 20.767 -7.664 -23.062 1.00 66.00 110 MET A O 1
ATOM 942 N N . ALA A 1 111 ? 20.297 -9.766 -23.700 1.00 68.00 111 ALA A N 1
ATOM 943 C CA . ALA A 1 111 ? 21.324 -9.819 -24.738 1.00 68.00 111 ALA A CA 1
ATOM 944 C C . ALA A 1 111 ? 21.062 -8.795 -25.855 1.00 68.00 111 ALA A C 1
ATOM 946 O O . ALA A 1 111 ? 21.979 -8.093 -26.276 1.00 68.00 111 ALA A O 1
ATOM 947 N N . VAL A 1 112 ? 19.807 -8.648 -26.289 1.00 60.09 112 VAL A N 1
ATOM 948 C CA . VAL A 1 112 ? 19.422 -7.679 -27.327 1.00 60.09 112 VAL A CA 1
ATOM 949 C C . VAL A 1 112 ? 19.398 -6.242 -26.790 1.00 60.09 112 VAL A C 1
ATOM 951 O O . VAL A 1 112 ? 19.839 -5.324 -27.485 1.00 60.09 112 VAL A O 1
ATOM 954 N N . ALA A 1 113 ? 18.953 -6.032 -25.546 1.00 63.03 113 ALA A N 1
ATOM 955 C CA . ALA A 1 113 ? 18.939 -4.715 -24.905 1.00 63.03 113 ALA A CA 1
ATOM 956 C C . ALA A 1 113 ? 20.351 -4.142 -24.685 1.00 63.03 113 ALA A C 1
ATOM 958 O O . ALA A 1 113 ? 20.556 -2.945 -24.869 1.00 63.03 113 ALA A O 1
ATOM 959 N N . LYS A 1 114 ? 21.344 -4.985 -24.362 1.00 63.47 114 LYS A N 1
ATOM 960 C CA . LYS A 1 114 ? 22.749 -4.557 -24.219 1.00 63.47 114 LYS A CA 1
ATOM 961 C C . LYS A 1 114 ? 23.374 -4.069 -25.530 1.00 63.47 114 LYS A C 1
ATOM 963 O O . LYS A 1 114 ? 24.239 -3.202 -25.488 1.00 63.47 114 LYS A O 1
ATOM 968 N N . ILE A 1 115 ? 22.947 -4.610 -26.673 1.00 61.06 115 ILE A N 1
ATOM 969 C CA . ILE A 1 115 ? 23.483 -4.254 -27.999 1.00 61.06 115 ILE A CA 1
ATOM 970 C C . ILE A 1 115 ? 22.876 -2.938 -28.509 1.00 61.06 115 ILE A C 1
ATOM 972 O O . ILE A 1 115 ? 23.561 -2.153 -29.155 1.00 61.06 115 ILE A O 1
ATOM 976 N N . ASN A 1 116 ? 21.610 -2.665 -28.179 1.00 55.56 116 ASN A N 1
ATOM 977 C CA . ASN A 1 116 ? 20.886 -1.465 -28.595 1.00 55.56 116 ASN A CA 1
ATOM 978 C C . ASN A 1 116 ? 20.394 -0.676 -27.373 1.00 55.56 1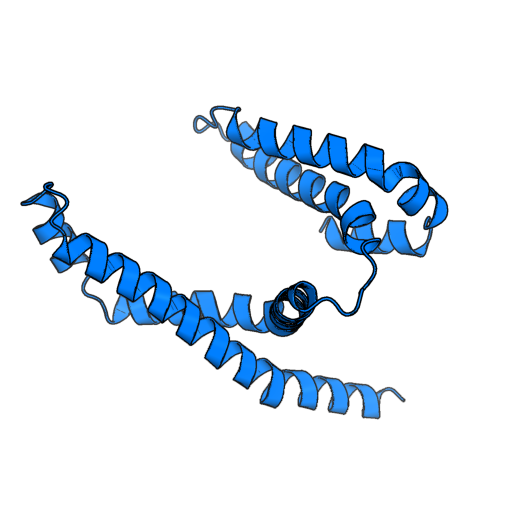16 ASN A C 1
ATOM 980 O O . ASN A 1 116 ? 19.195 -0.594 -27.127 1.00 55.56 116 ASN A O 1
ATOM 984 N N . TYR A 1 117 ? 21.311 -0.022 -26.652 1.00 55.00 117 TYR A N 1
ATOM 985 C CA . TYR A 1 117 ? 20.991 0.926 -25.565 1.00 55.00 117 TYR A CA 1
ATOM 986 C C . TYR A 1 117 ? 20.257 2.202 -26.034 1.00 55.00 117 TYR A C 1
ATOM 988 O O . TYR A 1 117 ? 20.075 3.151 -25.274 1.00 55.00 117 TYR A O 1
ATOM 996 N N . SER A 1 118 ? 19.817 2.247 -27.292 1.00 56.72 118 SER A N 1
ATOM 997 C CA . SER A 1 118 ? 18.815 3.200 -27.744 1.00 56.72 118 SER A CA 1
ATOM 998 C C . SER A 1 118 ? 17.453 2.703 -27.265 1.00 56.72 118 SER A C 1
ATOM 1000 O O . SER A 1 118 ? 17.035 1.605 -27.630 1.00 56.72 118 SER A O 1
ATOM 1002 N N . LEU A 1 119 ? 16.764 3.508 -26.449 1.00 57.31 119 LEU A N 1
ATOM 1003 C CA . LEU A 1 119 ? 15.349 3.355 -26.090 1.00 57.31 119 LEU A CA 1
ATOM 1004 C C . LEU A 1 119 ? 14.486 3.362 -27.362 1.00 57.31 119 LEU A C 1
ATO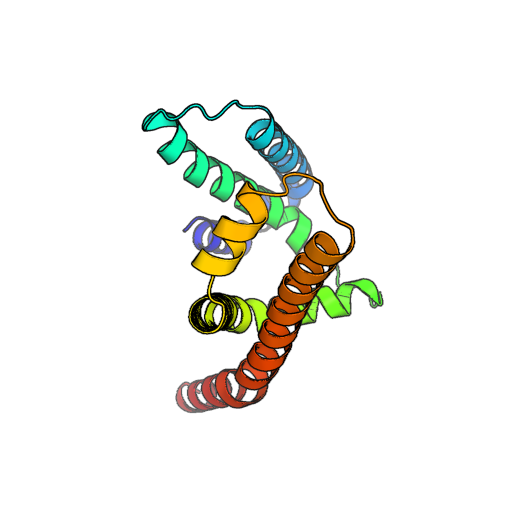M 1006 O O . LEU A 1 119 ? 13.852 4.353 -27.717 1.00 57.31 119 LEU A O 1
ATOM 1010 N N . ASN A 1 120 ? 14.499 2.255 -28.097 1.00 65.19 120 ASN A N 1
ATOM 1011 C CA . ASN A 1 120 ? 13.713 2.103 -29.300 1.00 65.19 120 ASN A CA 1
ATOM 1012 C C . ASN A 1 120 ? 12.249 1.988 -28.868 1.00 65.19 120 ASN A C 1
ATOM 1014 O O . ASN A 1 120 ? 11.920 1.158 -28.016 1.00 65.19 120 ASN A O 1
ATOM 1018 N N . ILE A 1 121 ? 11.379 2.802 -29.469 1.00 68.19 121 ILE A N 1
ATOM 1019 C CA . ILE A 1 121 ? 9.965 2.971 -29.094 1.00 68.19 121 ILE A CA 1
ATOM 1020 C C . ILE A 1 121 ? 9.239 1.621 -28.909 1.00 68.19 121 ILE A C 1
ATOM 1022 O O . ILE A 1 121 ? 8.375 1.474 -28.045 1.00 68.19 121 ILE A O 1
ATOM 1026 N N . LYS A 1 122 ? 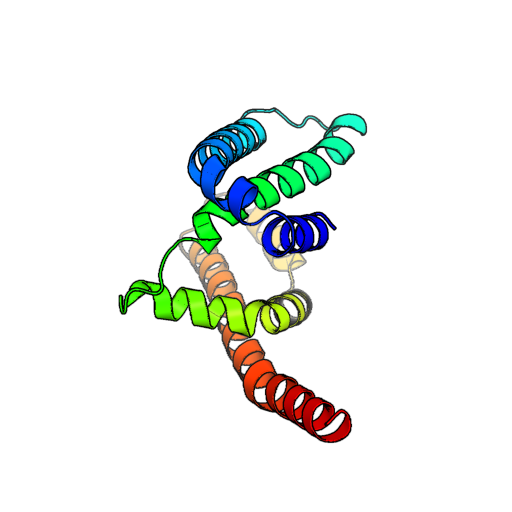9.639 0.608 -29.691 1.00 73.75 122 LYS A N 1
ATOM 1027 C CA . LYS A 1 122 ? 9.071 -0.747 -29.676 1.00 73.75 122 LYS A CA 1
ATOM 1028 C C . LYS A 1 122 ? 9.347 -1.508 -28.372 1.00 73.75 122 LYS A C 1
ATOM 1030 O O . LYS A 1 122 ? 8.472 -2.229 -27.903 1.00 73.75 122 LYS A O 1
ATOM 1035 N N . TRP A 1 123 ? 10.525 -1.343 -27.769 1.00 71.06 123 TRP A N 1
ATOM 1036 C CA . TRP A 1 123 ? 10.904 -2.058 -26.543 1.00 71.06 123 TRP A CA 1
ATOM 1037 C C . TRP A 1 123 ? 10.258 -1.452 -25.307 1.00 71.06 123 TRP A C 1
ATOM 1039 O O . TRP A 1 123 ? 9.733 -2.182 -24.469 1.00 71.06 123 TRP A O 1
ATOM 1049 N N . THR A 1 124 ? 10.223 -0.121 -25.224 1.00 75.44 124 THR A N 1
ATOM 1050 C CA . THR A 1 124 ? 9.495 0.581 -24.161 1.00 75.44 124 THR A CA 1
ATOM 1051 C C . THR A 1 124 ? 8.018 0.197 -24.184 1.00 75.44 124 THR A C 1
ATOM 1053 O O . THR A 1 124 ? 7.442 -0.082 -23.136 1.00 75.44 124 THR A O 1
ATOM 1056 N N . PHE A 1 125 ? 7.424 0.089 -25.377 1.00 81.50 125 PHE A N 1
ATOM 1057 C CA . PHE A 1 125 ? 6.056 -0.396 -25.529 1.00 81.50 125 PHE A CA 1
ATOM 1058 C C . PHE A 1 125 ? 5.887 -1.844 -25.052 1.00 81.50 125 PHE A C 1
ATOM 1060 O O . PHE A 1 125 ? 4.966 -2.114 -24.290 1.00 81.50 125 PHE A O 1
ATOM 1067 N N . ALA A 1 126 ? 6.777 -2.764 -25.437 1.00 78.56 126 ALA A N 1
ATOM 1068 C CA . ALA A 1 126 ? 6.705 -4.162 -25.005 1.00 78.56 126 ALA A CA 1
ATOM 1069 C C . ALA A 1 126 ? 6.802 -4.317 -23.473 1.00 78.56 126 ALA A C 1
ATOM 1071 O O . ALA A 1 126 ? 6.054 -5.094 -22.882 1.00 78.56 126 ALA A O 1
ATOM 1072 N N . LEU A 1 127 ? 7.676 -3.544 -22.818 1.00 80.44 127 LEU A N 1
ATOM 1073 C CA . LEU A 1 127 ? 7.806 -3.541 -21.357 1.00 80.44 127 LEU A CA 1
ATOM 1074 C C . LEU A 1 127 ? 6.557 -2.982 -20.670 1.00 80.44 127 LEU A C 1
ATOM 1076 O O . LEU A 1 127 ? 6.047 -3.601 -19.738 1.00 80.44 127 LEU A O 1
ATOM 1080 N N . LEU A 1 128 ? 6.039 -1.844 -21.144 1.00 85.25 128 LEU A N 1
ATOM 1081 C CA . LEU A 1 128 ? 4.798 -1.264 -20.625 1.00 85.25 128 LEU A CA 1
ATOM 1082 C C . LEU A 1 128 ? 3.623 -2.223 -20.817 1.00 85.25 128 LEU A C 1
ATOM 1084 O O . LEU A 1 128 ? 2.843 -2.428 -19.891 1.00 85.25 128 LEU A O 1
ATOM 1088 N N . PHE A 1 129 ? 3.522 -2.848 -21.989 1.00 84.81 129 PHE A N 1
ATOM 1089 C CA . PHE A 1 129 ? 2.489 -3.830 -22.285 1.00 84.81 129 PHE A CA 1
ATOM 1090 C C . PHE A 1 129 ? 2.545 -5.009 -21.311 1.00 84.81 129 PHE A C 1
ATOM 1092 O O . PHE A 1 129 ? 1.531 -5.322 -20.692 1.00 84.81 129 PHE A O 1
ATOM 1099 N N . ASN A 1 130 ? 3.723 -5.605 -21.100 1.00 83.00 130 ASN A N 1
ATOM 1100 C CA . ASN A 1 130 ? 3.893 -6.695 -20.137 1.00 83.00 130 ASN A CA 1
ATOM 1101 C C . ASN A 1 130 ? 3.558 -6.264 -18.704 1.00 83.00 130 ASN A C 1
ATOM 1103 O O . ASN A 1 130 ? 2.913 -7.018 -17.979 1.00 83.00 130 ASN A O 1
ATOM 1107 N N . PHE A 1 131 ? 3.950 -5.052 -18.302 1.00 86.00 131 PHE A N 1
ATOM 1108 C CA . PHE A 1 131 ? 3.635 -4.507 -16.983 1.00 86.00 131 PHE A CA 1
ATOM 1109 C C . PHE A 1 131 ? 2.125 -4.330 -16.771 1.00 86.00 131 PHE A C 1
ATOM 1111 O O . PHE A 1 131 ? 1.583 -4.757 -15.755 1.00 86.00 131 PHE A O 1
ATOM 1118 N N . PHE A 1 132 ? 1.418 -3.724 -17.726 1.00 89.31 132 PHE A N 1
ATOM 1119 C CA . PHE A 1 132 ? -0.029 -3.548 -17.608 1.00 89.31 132 PHE A CA 1
ATOM 1120 C C . PHE A 1 132 ? -0.776 -4.877 -17.707 1.00 89.31 132 PHE A C 1
ATOM 1122 O O . PHE A 1 132 ? -1.751 -5.079 -16.983 1.00 89.31 132 PHE A O 1
ATOM 1129 N N . LEU A 1 133 ? -0.314 -5.791 -18.562 1.00 87.94 133 LEU A N 1
ATOM 1130 C CA . LEU A 1 133 ? -0.916 -7.108 -18.720 1.00 87.94 133 LEU A CA 1
ATOM 1131 C C . LEU A 1 133 ? -0.782 -7.941 -17.441 1.00 87.94 133 LEU A C 1
ATOM 1133 O O . LEU A 1 133 ? -1.764 -8.550 -17.020 1.00 87.94 133 LEU A O 1
ATOM 1137 N N . SER A 1 134 ? 0.388 -7.934 -16.795 1.00 87.94 134 SER A N 1
ATOM 1138 C CA . SER A 1 134 ? 0.595 -8.660 -15.539 1.00 87.94 134 SER A CA 1
ATOM 1139 C C . SER A 1 134 ? -0.297 -8.115 -14.424 1.00 87.94 134 SER A C 1
ATOM 1141 O O . SER A 1 134 ? -0.986 -8.889 -13.764 1.00 87.94 134 SER A O 1
ATOM 1143 N N . TRP A 1 135 ? -0.388 -6.791 -14.273 1.00 91.94 135 TRP A N 1
ATOM 1144 C CA . TRP A 1 135 ? -1.290 -6.162 -13.305 1.00 91.94 135 TRP A CA 1
ATOM 1145 C C . TRP A 1 135 ? -2.761 -6.469 -13.574 1.00 91.94 135 TRP A C 1
ATOM 1147 O O . TRP A 1 135 ? -3.509 -6.774 -12.643 1.00 91.94 135 TRP A O 1
ATOM 1157 N N . LEU A 1 136 ? -3.184 -6.408 -14.837 1.00 92.62 136 LEU A N 1
ATOM 1158 C CA . LEU A 1 136 ? -4.558 -6.700 -15.224 1.00 92.62 136 LEU A CA 1
ATOM 1159 C C . LEU A 1 136 ? -4.917 -8.159 -14.926 1.00 92.62 136 LEU A C 1
ATOM 1161 O O . LEU A 1 136 ? -5.952 -8.413 -14.309 1.00 92.62 136 LEU A O 1
ATOM 1165 N N . LEU A 1 137 ? -4.051 -9.107 -15.294 1.00 92.50 137 LEU A N 1
ATOM 1166 C CA . LEU A 1 137 ? -4.237 -10.526 -14.987 1.00 92.50 137 LEU A CA 1
ATOM 1167 C C . LEU A 1 137 ? -4.278 -10.773 -13.476 1.00 92.50 137 LEU A C 1
ATOM 1169 O O . LEU A 1 137 ? -5.188 -11.460 -13.010 1.00 92.50 137 LEU A O 1
ATOM 1173 N N . SER A 1 138 ? -3.367 -10.164 -12.711 1.00 94.50 138 SER A N 1
ATOM 1174 C CA . SER A 1 138 ? -3.363 -10.243 -11.248 1.00 94.50 138 SER A CA 1
ATOM 1175 C C . SER A 1 138 ? -4.689 -9.778 -10.664 1.00 94.50 138 SER A C 1
ATOM 1177 O O . SER A 1 138 ? -5.316 -10.519 -9.916 1.00 94.50 138 SER A O 1
ATOM 1179 N N . ILE A 1 139 ? -5.183 -8.604 -11.059 1.00 94.81 139 ILE A N 1
ATOM 1180 C CA . ILE A 1 139 ? -6.459 -8.075 -10.561 1.00 94.81 139 ILE A CA 1
ATOM 1181 C C . ILE A 1 139 ? -7.622 -9.012 -10.906 1.00 94.81 139 ILE A C 1
ATOM 1183 O O . ILE A 1 139 ? -8.436 -9.315 -10.033 1.00 94.81 139 ILE A O 1
ATOM 1187 N N . VAL A 1 140 ? -7.700 -9.503 -12.147 1.00 94.88 140 VAL A N 1
ATOM 1188 C CA . VAL A 1 140 ? -8.779 -10.402 -12.588 1.00 94.88 140 VAL A CA 1
ATOM 1189 C C . VAL A 1 140 ? -8.774 -11.703 -11.788 1.00 94.88 140 VAL A C 1
ATOM 1191 O O . VAL A 1 140 ? -9.805 -12.085 -11.230 1.00 94.88 140 VAL A O 1
ATOM 1194 N N . VAL A 1 141 ? -7.625 -12.372 -11.683 1.00 95.19 141 VAL A N 1
ATOM 1195 C CA . VAL A 1 141 ? -7.506 -13.639 -10.949 1.00 95.19 141 VAL A CA 1
ATOM 1196 C C . VAL A 1 141 ? -7.808 -13.432 -9.464 1.00 95.19 141 VAL A C 1
ATOM 1198 O O . VAL A 1 141 ? -8.536 -14.224 -8.868 1.00 95.19 141 VAL A O 1
ATOM 1201 N N . SER A 1 142 ? -7.349 -12.335 -8.868 1.00 96.12 142 SER A N 1
ATOM 1202 C CA . SER A 1 142 ? -7.644 -12.021 -7.469 1.00 96.12 142 SER A CA 1
ATOM 1203 C C . SER A 1 142 ? -9.118 -11.748 -7.211 1.00 96.12 142 SER A C 1
ATOM 1205 O O . SER A 1 142 ? -9.620 -12.142 -6.162 1.00 96.12 142 SER A O 1
ATOM 1207 N N . ILE A 1 143 ? -9.843 -11.147 -8.159 1.00 95.75 143 ILE A N 1
ATOM 1208 C CA . ILE A 1 143 ? -11.303 -10.997 -8.067 1.00 95.75 143 ILE A CA 1
ATOM 1209 C C . ILE A 1 143 ? -11.989 -12.368 -8.082 1.00 95.75 143 ILE A C 1
ATOM 1211 O O . ILE A 1 143 ? -12.920 -12.591 -7.305 1.00 95.75 143 ILE A O 1
ATOM 1215 N N . LEU A 1 144 ? -11.538 -13.290 -8.939 1.00 95.81 144 LEU A N 1
ATOM 1216 C CA . LEU A 1 144 ? -12.086 -14.646 -8.999 1.00 95.81 144 LEU A CA 1
ATOM 1217 C C . LEU A 1 144 ? -11.855 -15.392 -7.680 1.00 95.81 144 LEU A C 1
ATOM 1219 O O . LEU A 1 144 ? -12.806 -15.924 -7.111 1.00 95.81 144 LEU A O 1
ATOM 1223 N N . ILE A 1 145 ? -10.631 -15.372 -7.150 1.00 95.25 145 ILE A N 1
ATOM 1224 C CA . ILE A 1 145 ? -10.309 -16.015 -5.867 1.00 95.25 145 ILE A CA 1
ATOM 1225 C C . ILE A 1 145 ? -11.117 -15.389 -4.728 1.00 95.25 145 ILE A C 1
ATOM 1227 O O . ILE A 1 145 ? -11.760 -16.108 -3.962 1.00 95.25 145 ILE A O 1
ATOM 1231 N N . TYR A 1 146 ? -11.165 -14.059 -4.649 1.00 95.19 146 TYR A N 1
ATOM 1232 C CA . TYR A 1 146 ? -11.939 -13.354 -3.631 1.00 95.19 146 TYR A CA 1
ATOM 1233 C C . TYR A 1 146 ? -13.419 -13.775 -3.650 1.00 95.19 146 TYR A C 1
ATOM 1235 O O . TYR A 1 146 ? -13.999 -14.136 -2.623 1.00 95.19 146 TYR A O 1
ATOM 1243 N N . LYS A 1 147 ? -14.036 -13.790 -4.838 1.00 94.81 147 LYS A N 1
ATOM 1244 C CA . LYS A 1 147 ? -15.465 -14.083 -4.995 1.00 94.81 147 LYS A CA 1
ATOM 1245 C C . LYS A 1 147 ? -15.806 -15.560 -4.787 1.00 94.81 147 LYS A C 1
ATOM 1247 O O . LYS A 1 147 ? -16.824 -15.850 -4.160 1.00 94.81 147 LYS A O 1
ATOM 1252 N N . TYR A 1 148 ? -15.006 -16.475 -5.331 1.00 95.81 148 TYR A N 1
ATOM 1253 C CA . TYR A 1 148 ? -15.332 -17.905 -5.375 1.00 95.81 148 TYR A CA 1
ATOM 1254 C C . TYR A 1 148 ? -14.691 -18.731 -4.260 1.00 95.81 148 TYR A C 1
ATOM 1256 O O . TYR A 1 148 ? -15.188 -19.814 -3.965 1.00 95.81 148 TYR A O 1
ATOM 1264 N N . PHE A 1 149 ? -13.633 -18.240 -3.615 1.00 94.62 149 PHE A N 1
A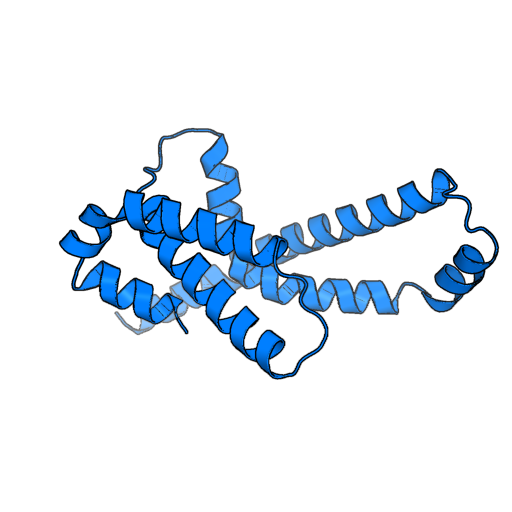TOM 1265 C CA . PHE A 1 149 ? -12.938 -18.971 -2.556 1.00 94.62 149 PHE A CA 1
ATOM 1266 C C . PHE A 1 149 ? -13.001 -18.248 -1.209 1.00 94.62 149 PHE A C 1
ATOM 1268 O O . PHE A 1 149 ? -13.468 -18.825 -0.224 1.00 94.62 149 PHE A O 1
ATOM 1275 N N . GLU A 1 150 ? -12.601 -16.976 -1.154 1.00 92.94 150 GLU A N 1
ATOM 1276 C CA . GLU A 1 150 ? -12.469 -16.239 0.110 1.00 92.94 150 GLU A CA 1
ATOM 1277 C C . GLU A 1 150 ? -13.829 -15.996 0.787 1.00 92.94 150 GLU A C 1
ATOM 1279 O O . GLU A 1 150 ? -14.020 -16.346 1.958 1.00 92.94 150 GLU A O 1
ATOM 1284 N N . ILE A 1 151 ? -14.811 -15.471 0.043 1.00 93.81 151 ILE A N 1
ATOM 1285 C CA . ILE A 1 151 ? -16.165 -15.225 0.564 1.00 93.81 151 ILE A CA 1
ATOM 1286 C C . ILE A 1 151 ? -16.859 -16.531 0.998 1.00 93.81 151 ILE A C 1
ATOM 1288 O O . ILE A 1 151 ? -17.350 -16.580 2.133 1.00 93.81 151 ILE A O 1
ATOM 1292 N N . PRO A 1 152 ? -16.923 -17.600 0.173 1.00 94.00 152 PRO A N 1
ATOM 1293 C CA . PRO A 1 152 ? -17.606 -18.832 0.567 1.00 94.00 152 PRO A CA 1
ATOM 1294 C C . PRO A 1 152 ? -16.972 -19.502 1.785 1.00 94.00 152 PRO A C 1
ATOM 1296 O O . PRO A 1 152 ? -17.694 -19.905 2.697 1.00 94.00 152 PRO A O 1
ATOM 1299 N N . THR A 1 153 ? -15.640 -19.550 1.849 1.00 93.25 153 THR A N 1
ATOM 1300 C CA . THR A 1 153 ? -14.914 -20.159 2.972 1.00 93.25 153 THR A CA 1
ATOM 1301 C C . THR A 1 153 ? -15.152 -19.385 4.267 1.00 93.25 153 THR A C 1
ATOM 1303 O O . THR A 1 153 ? -15.493 -19.977 5.292 1.00 93.25 153 THR A O 1
ATOM 1306 N N . THR A 1 154 ? -15.072 -18.052 4.220 1.00 92.00 154 THR A N 1
ATOM 1307 C CA . THR A 1 154 ? -15.319 -17.199 5.394 1.00 92.00 154 THR A CA 1
ATOM 1308 C C . THR A 1 154 ? -16.754 -17.341 5.899 1.00 92.00 154 THR A C 1
ATOM 1310 O O . THR A 1 154 ? -16.991 -17.466 7.103 1.00 92.00 154 THR A O 1
ATOM 1313 N N . ASN A 1 155 ? -17.728 -17.375 4.986 1.00 93.88 155 ASN A N 1
ATOM 1314 C CA . ASN A 1 155 ? -19.133 -17.572 5.336 1.00 93.88 155 ASN A CA 1
ATOM 1315 C C . ASN A 1 155 ? -19.398 -18.968 5.912 1.00 93.88 155 ASN A C 1
ATOM 1317 O O . ASN A 1 155 ? -20.197 -19.099 6.838 1.00 93.88 155 ASN A O 1
ATOM 1321 N N . TYR A 1 156 ? -18.731 -20.000 5.393 1.00 94.31 156 TYR A N 1
ATOM 1322 C CA . TYR A 1 156 ? -18.829 -21.361 5.914 1.00 94.31 156 TYR A CA 1
ATOM 1323 C C . TYR A 1 156 ? -18.307 -21.460 7.352 1.00 94.31 156 TYR A C 1
ATOM 1325 O O . TYR A 1 156 ? -18.996 -21.997 8.216 1.00 94.31 156 TYR A O 1
ATOM 1333 N N . ILE A 1 157 ? -17.130 -20.890 7.629 1.00 92.25 157 ILE A N 1
ATOM 1334 C CA . ILE A 1 157 ? -16.535 -20.881 8.974 1.00 92.25 157 ILE A CA 1
ATOM 1335 C C . ILE A 1 157 ? -17.426 -20.110 9.953 1.00 92.25 157 ILE A C 1
ATOM 1337 O O . ILE A 1 157 ? -17.709 -20.603 11.042 1.00 92.25 157 ILE A O 1
ATOM 1341 N N . ARG A 1 158 ? -17.932 -18.934 9.556 1.00 91.62 158 ARG A N 1
ATOM 1342 C CA . ARG A 1 158 ? -18.810 -18.116 10.407 1.00 91.62 158 ARG A CA 1
ATOM 1343 C C . ARG A 1 158 ? -20.063 -18.874 10.850 1.00 91.62 158 ARG A C 1
ATOM 1345 O O . ARG A 1 158 ? -20.450 -18.755 12.003 1.00 91.62 158 ARG A O 1
ATOM 1352 N N . LYS A 1 159 ? -20.666 -19.669 9.962 1.00 92.12 159 LYS A N 1
ATOM 1353 C CA . LYS A 1 159 ? -21.848 -20.488 10.277 1.00 92.12 159 LYS A CA 1
ATOM 1354 C C . LYS A 1 159 ? -21.583 -21.633 11.259 1.00 92.12 159 LYS A C 1
ATOM 1356 O O . LYS A 1 159 ? -22.543 -22.173 11.778 1.00 92.12 159 LYS A O 1
ATOM 1361 N N . LYS A 1 160 ? -20.328 -22.050 11.461 1.00 84.75 160 LYS A N 1
ATOM 1362 C CA . LYS A 1 160 ? -19.973 -23.117 12.415 1.00 84.75 160 LYS A CA 1
ATOM 1363 C C . LYS A 1 160 ? -19.654 -22.608 13.820 1.00 84.75 160 LYS A C 1
ATOM 1365 O O . LYS A 1 160 ? -19.618 -23.408 14.744 1.00 84.75 160 LYS A O 1
ATOM 1370 N N . ILE A 1 161 ? -19.321 -21.324 13.949 1.00 78.50 161 ILE A N 1
ATOM 1371 C CA . ILE A 1 161 ? -18.908 -20.704 15.218 1.00 78.50 161 ILE A CA 1
ATOM 1372 C C . ILE A 1 161 ? -20.114 -20.097 15.960 1.00 78.50 161 ILE A C 1
ATOM 1374 O O . ILE A 1 161 ? -20.048 -19.919 17.173 1.00 78.50 161 ILE A O 1
ATOM 1378 N N . VAL A 1 162 ? -21.191 -19.782 15.231 1.00 63.12 162 VAL A N 1
ATOM 1379 C CA . VAL A 1 162 ? -22.495 -19.346 15.763 1.00 63.12 162 VAL A CA 1
ATOM 1380 C C . VAL A 1 162 ? -23.394 -20.559 15.932 1.00 63.12 162 VAL A C 1
ATOM 1382 O O . VAL A 1 162 ? -24.061 -20.638 16.983 1.00 63.12 162 VAL A O 1
#